Protein AF-A0A4Y7U4J3-F1 (afdb_monomer_lite)

Secondary structure (DSSP, 8-state):
--SSSEEEEEE-HHHHHS-GGG-TTTTTT-S--SHHHHHHHHHHHHHHTTTSEEEEEESS-SS-SSGGGT---HHHHH--SSSS---HHHHHHHHHHHHHH--STTSTTSHHHHHHHHHHHHHHTT-TTEEEEE-SSSS-----BTTB-

Radius of gyration: 17.78 Å; chains: 1; bounding box: 51×31×38 Å

Organism: NCBI:txid2133765

Sequence (149 aa):
KIDSTSTLITVDSEWYLENWDHHPTVNDNCDIKTREDFFDELENLLNKNQEKTVVLAIHHPLLSNGTHGGQFSLEKQLFPLENKIPLPIIGSFINLLRKTSGISPQDLQNKQYTIYAKRIKTLLRGQKNVIVVSGHDHNLQYVSRENIK

Foldseek 3Di:
DPDPAEEEDEDEPCLQLDDCVVVVCSCPPHPQRDPVSVLVVVLVVLVVNLRHQYEYEYAQDLDDCAVLALNDDPCCCQDVDPDPHGDNVVSVVVSVCVVAVLPDSRRCPPPSNVVVSVSVLVSCLVRLRYAYDYHDGPDDDDDQDSSHD

InterPro domains:
  IPR029052 Metallo-dependent phosphatase-like [G3DSA:3.60.21.10] (1-149)
  IPR029052 Metallo-dependent phosphatase-like [SSF56300] (7-148)

pLDDT: mean 79.66, std 15.19, range [51.78, 97.5]

Structure (mmCIF, N/CA/C/O backbone):
data_AF-A0A4Y7U4J3-F1
#
_entry.id   AF-A0A4Y7U4J3-F1
#
loop_
_atom_site.group_PDB
_atom_site.id
_atom_site.type_symbol
_atom_site.label_atom_id
_atom_site.label_alt_id
_atom_site.label_comp_id
_atom_site.label_asym_id
_atom_site.label_entity_id
_atom_site.label_seq_id
_atom_site.pdbx_PDB_ins_code
_atom_site.Cartn_x
_atom_site.Cartn_y
_atom_site.Cartn_z
_atom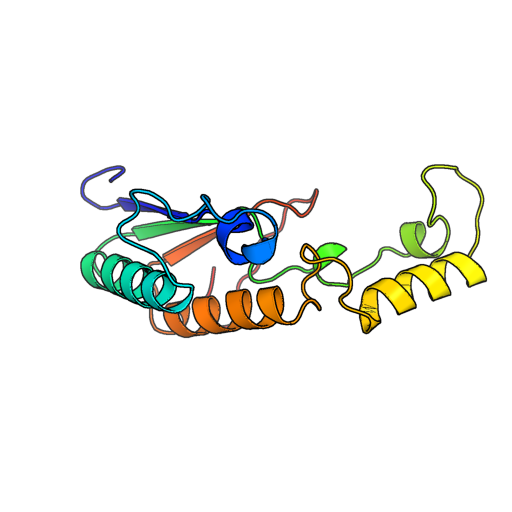_site.occupancy
_atom_site.B_iso_or_equiv
_atom_site.auth_seq_id
_atom_site.auth_comp_id
_atom_site.auth_asym_id
_atom_site.auth_atom_id
_atom_site.pdbx_PDB_model_num
ATOM 1 N N . LYS A 1 1 ? -14.959 -5.598 5.871 1.00 64.56 1 LYS A N 1
ATOM 2 C CA . LYS A 1 1 ? -15.280 -5.535 7.324 1.00 64.56 1 LYS A CA 1
ATOM 3 C C . LYS A 1 1 ? -15.007 -6.909 7.918 1.00 64.56 1 LYS A C 1
ATOM 5 O O . LYS A 1 1 ? -15.510 -7.863 7.342 1.00 64.56 1 LYS A O 1
ATOM 10 N N . ILE A 1 2 ? -14.188 -7.007 8.971 1.00 79.44 2 ILE A N 1
ATOM 11 C CA . ILE A 1 2 ? -13.880 -8.293 9.625 1.00 79.44 2 ILE A CA 1
ATOM 12 C C . ILE A 1 2 ? -14.894 -8.538 10.748 1.00 79.44 2 ILE A C 1
ATOM 14 O O . ILE A 1 2 ? -15.603 -9.536 10.732 1.00 79.44 2 ILE A O 1
ATOM 18 N N . ASP A 1 3 ? -15.029 -7.574 11.663 1.00 87.50 3 ASP A N 1
ATOM 19 C CA . ASP A 1 3 ? -15.977 -7.613 12.781 1.00 87.50 3 ASP A CA 1
ATOM 20 C C . ASP A 1 3 ? -16.514 -6.194 13.101 1.00 87.50 3 ASP A C 1
ATOM 22 O O . ASP A 1 3 ? -16.498 -5.301 12.243 1.00 87.50 3 ASP A O 1
ATOM 26 N N . SER A 1 4 ? -17.096 -5.979 14.286 1.00 89.31 4 SER A N 1
ATOM 27 C CA . SER A 1 4 ? -17.612 -4.667 14.715 1.00 89.31 4 SER A CA 1
ATOM 28 C C . SER A 1 4 ? -16.514 -3.651 15.055 1.00 89.31 4 SER A C 1
ATOM 30 O O . SER A 1 4 ? -16.744 -2.451 14.912 1.00 89.31 4 SER A O 1
ATOM 32 N N . THR A 1 5 ? -15.335 -4.124 15.446 1.00 94.25 5 THR A N 1
ATOM 33 C CA . THR A 1 5 ? -14.186 -3.358 15.954 1.00 94.25 5 THR A CA 1
ATOM 34 C C . THR A 1 5 ? -12.992 -3.322 14.995 1.00 94.25 5 THR A C 1
ATOM 36 O O . THR A 1 5 ? -12.076 -2.530 15.203 1.00 94.25 5 THR A O 1
ATOM 39 N N . SER A 1 6 ? -13.020 -4.121 13.924 1.00 95.19 6 SER A N 1
ATOM 40 C CA . SER A 1 6 ? -11.893 -4.330 13.011 1.00 95.19 6 SER A CA 1
ATOM 41 C C . SER A 1 6 ? -12.293 -4.231 11.534 1.00 95.19 6 SER A C 1
ATOM 43 O O . SER A 1 6 ? -13.311 -4.782 11.086 1.00 95.19 6 SER A O 1
ATOM 45 N N . THR A 1 7 ? -11.438 -3.595 10.732 1.00 97.50 7 THR A N 1
ATOM 46 C CA . THR A 1 7 ? -11.610 -3.445 9.281 1.00 97.50 7 THR A CA 1
ATOM 47 C C . THR A 1 7 ? -10.345 -3.876 8.540 1.00 97.50 7 THR A C 1
ATOM 49 O O . THR A 1 7 ? -9.257 -3.406 8.845 1.00 97.50 7 THR A O 1
ATOM 52 N N . LEU A 1 8 ? -10.499 -4.733 7.529 1.00 97.00 8 LEU A N 1
ATOM 53 C CA . LEU A 1 8 ? -9.468 -5.005 6.527 1.00 97.00 8 LEU A CA 1
ATOM 54 C C . LEU A 1 8 ? -9.659 -4.061 5.341 1.00 97.00 8 LEU A C 1
ATOM 56 O O . LEU A 1 8 ? -10.758 -4.016 4.781 1.00 97.00 8 LEU A O 1
ATOM 60 N N . ILE A 1 9 ? -8.597 -3.353 4.970 1.00 97.38 9 ILE A N 1
ATOM 61 C CA . ILE A 1 9 ? -8.470 -2.607 3.718 1.00 97.38 9 ILE A CA 1
ATOM 62 C C . ILE A 1 9 ? -7.385 -3.304 2.903 1.00 97.38 9 ILE A C 1
ATOM 64 O O . ILE A 1 9 ? -6.272 -3.483 3.390 1.00 97.38 9 ILE A O 1
ATOM 68 N N . THR A 1 10 ? -7.704 -3.708 1.679 1.00 96.44 10 THR A N 1
ATOM 69 C CA . THR A 1 10 ? -6.748 -4.322 0.750 1.00 96.44 10 THR A CA 1
ATOM 70 C C . THR A 1 10 ? -6.422 -3.341 -0.362 1.00 96.44 10 THR A C 1
ATOM 72 O O . THR A 1 10 ? -7.340 -2.777 -0.954 1.00 96.44 10 THR A O 1
ATOM 75 N N . VAL A 1 11 ? -5.139 -3.162 -0.667 1.00 96.31 11 VAL A N 1
ATOM 76 C CA . VAL A 1 11 ? -4.682 -2.342 -1.794 1.00 96.31 11 VAL A CA 1
ATOM 77 C C . VAL A 1 11 ? -4.001 -3.230 -2.820 1.00 96.31 11 VAL A C 1
ATOM 79 O O . VAL A 1 11 ? -3.066 -3.965 -2.491 1.00 96.31 11 VAL A O 1
ATOM 82 N N . ASP A 1 12 ? -4.435 -3.106 -4.069 1.00 94.19 12 ASP A N 1
ATOM 83 C CA . ASP A 1 12 ? -3.685 -3.614 -5.207 1.00 94.19 12 ASP A CA 1
ATOM 84 C C . ASP A 1 12 ? -2.510 -2.672 -5.494 1.00 94.19 12 ASP A C 1
ATOM 86 O O . ASP A 1 12 ? -2.622 -1.648 -6.171 1.00 94.19 12 ASP A O 1
ATOM 90 N N . SER A 1 13 ? -1.364 -2.991 -4.900 1.00 92.94 13 SER A N 1
ATOM 91 C CA . SER A 1 13 ? -0.149 -2.215 -5.103 1.00 92.94 13 SER A CA 1
ATOM 92 C C . SER A 1 13 ? 0.517 -2.485 -6.452 1.00 92.94 13 SER A C 1
ATOM 94 O O . SER A 1 13 ? 1.412 -1.728 -6.806 1.00 92.94 13 SER A O 1
ATOM 96 N N . GLU A 1 14 ? 0.146 -3.545 -7.178 1.00 90.88 14 GLU A N 1
ATOM 97 C CA . GLU A 1 14 ? 0.635 -3.773 -8.545 1.00 90.88 14 GLU A CA 1
ATOM 98 C C . GLU A 1 14 ? -0.042 -2.786 -9.491 1.00 90.88 14 GLU A C 1
ATOM 100 O O . GLU A 1 14 ? 0.642 -2.069 -10.215 1.00 90.88 14 GLU A O 1
ATOM 105 N N . TRP A 1 15 ? -1.368 -2.636 -9.381 1.00 93.56 15 TRP A N 1
ATOM 106 C CA . TRP A 1 15 ? -2.132 -1.652 -10.150 1.00 93.56 15 TRP A CA 1
ATOM 107 C C . TRP A 1 15 ? -1.520 -0.247 -10.072 1.00 93.56 15 TRP A C 1
ATOM 109 O O . TRP A 1 15 ? -1.412 0.443 -11.084 1.00 93.56 15 TRP A O 1
ATOM 119 N N . TYR A 1 16 ? -1.058 0.181 -8.891 1.00 93.19 16 TYR A N 1
ATOM 120 C CA . TYR A 1 16 ? -0.429 1.494 -8.745 1.00 93.19 16 TYR A CA 1
ATOM 121 C C . TYR A 1 16 ? 0.935 1.587 -9.459 1.00 93.19 16 TYR A C 1
ATOM 123 O O . TYR A 1 16 ? 1.263 2.638 -10.027 1.00 93.19 16 TYR A O 1
ATOM 131 N N . LEU A 1 17 ? 1.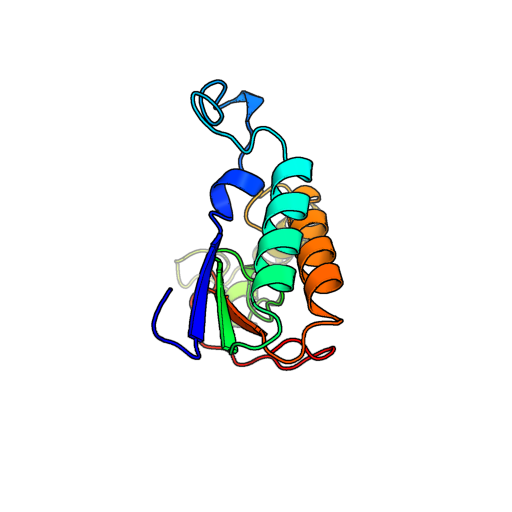754 0.532 -9.397 1.00 89.69 17 LEU A N 1
ATOM 132 C CA . LEU A 1 17 ? 3.133 0.528 -9.906 1.00 89.69 17 LEU A CA 1
ATOM 133 C C . LEU A 1 17 ? 3.227 0.240 -11.409 1.00 89.69 17 LEU A C 1
ATOM 135 O O . LEU A 1 17 ? 4.163 0.718 -12.052 1.00 89.69 17 LEU A O 1
ATOM 139 N N . GLU A 1 18 ? 2.259 -0.487 -11.960 1.00 87.88 18 GLU A N 1
ATOM 140 C CA . GLU A 1 18 ? 2.227 -0.917 -13.356 1.00 87.88 18 GLU A CA 1
ATOM 141 C C . GLU A 1 18 ? 2.173 0.269 -14.338 1.00 87.88 18 GLU A C 1
ATOM 143 O O . GLU A 1 18 ? 1.619 1.345 -14.057 1.00 87.88 18 GLU A O 1
ATOM 148 N N . ASN A 1 19 ? 2.738 0.074 -15.534 1.00 86.88 19 ASN A N 1
ATOM 149 C CA . ASN A 1 19 ? 2.616 1.055 -16.602 1.00 86.88 19 ASN A CA 1
ATOM 150 C C . ASN A 1 19 ? 1.270 0.890 -17.323 1.00 86.88 19 ASN A C 1
ATOM 152 O O . ASN A 1 19 ? 1.080 -0.029 -18.122 1.00 86.88 19 ASN A O 1
ATOM 156 N N . TRP A 1 20 ? 0.348 1.818 -17.075 1.00 88.50 20 TRP A N 1
ATOM 157 C CA . TRP A 1 20 ? -0.992 1.792 -17.666 1.00 88.50 20 TRP A CA 1
ATOM 158 C C . TRP A 1 20 ? -0.994 2.021 -19.179 1.00 88.50 20 TRP A C 1
ATOM 160 O O . TRP A 1 20 ? -1.914 1.559 -19.844 1.00 88.50 20 TRP A O 1
ATOM 170 N N . ASP A 1 21 ? 0.048 2.634 -19.751 1.00 86.81 21 ASP A N 1
ATOM 171 C CA . ASP A 1 21 ? 0.160 2.785 -21.210 1.00 86.81 21 ASP A CA 1
ATOM 172 C C . ASP A 1 21 ? 0.274 1.421 -21.915 1.00 86.81 21 ASP A C 1
ATOM 174 O O . ASP A 1 21 ? -0.152 1.265 -23.059 1.00 86.81 21 ASP A O 1
ATOM 178 N N . HIS A 1 22 ? 0.816 0.409 -21.228 1.00 89.00 22 HIS A N 1
ATOM 179 C CA . HIS A 1 22 ? 0.873 -0.970 -21.722 1.00 89.00 22 HIS A CA 1
ATOM 180 C C . HIS A 1 22 ? -0.394 -1.779 -21.399 1.00 89.00 22 HIS A C 1
ATOM 182 O O . HIS A 1 22 ? -0.586 -2.860 -21.954 1.00 89.00 22 HIS A O 1
ATOM 188 N N . HIS A 1 23 ? -1.269 -1.250 -20.542 1.00 87.69 23 HIS A N 1
ATOM 189 C CA . HIS A 1 23 ? -2.496 -1.893 -20.075 1.00 87.69 23 HIS A CA 1
ATOM 190 C C . HIS A 1 23 ? -3.680 -0.910 -20.155 1.00 87.69 23 HIS A C 1
ATOM 192 O O . HIS A 1 23 ? -4.248 -0.536 -19.129 1.00 87.69 23 HIS A O 1
ATOM 198 N N . PRO A 1 24 ? -4.084 -0.472 -21.363 1.00 87.25 24 PRO A N 1
ATOM 199 C CA . PRO A 1 24 ? -5.020 0.644 -21.535 1.00 87.25 24 PRO A CA 1
ATOM 200 C C . PRO A 1 24 ? -6.417 0.386 -20.952 1.00 87.25 24 PRO A C 1
ATOM 202 O O . PRO A 1 24 ? -7.130 1.333 -20.639 1.00 87.25 24 PRO A O 1
ATOM 205 N N . THR A 1 25 ? -6.797 -0.882 -20.778 1.00 91.31 25 THR A N 1
ATOM 206 C CA . THR A 1 25 ? -8.100 -1.300 -20.237 1.00 91.31 25 THR A CA 1
ATOM 207 C C . THR A 1 25 ? -8.085 -1.519 -18.721 1.00 91.31 25 THR A C 1
ATOM 209 O O . THR A 1 25 ? -9.080 -1.963 -18.156 1.00 91.31 25 THR A O 1
ATOM 212 N N . VAL A 1 26 ? -6.965 -1.259 -18.032 1.00 89.06 26 VAL A N 1
ATOM 213 C CA . VAL A 1 26 ? -6.801 -1.563 -16.595 1.00 89.06 26 VAL A CA 1
ATOM 214 C C . VAL A 1 26 ? -7.776 -0.789 -15.696 1.00 89.06 26 VAL A C 1
ATOM 216 O O . VAL A 1 26 ? -8.098 -1.241 -14.602 1.00 89.06 26 VAL A O 1
ATOM 219 N N . ASN A 1 27 ? -8.282 0.350 -16.177 1.00 92.06 27 ASN A N 1
ATOM 220 C CA . ASN A 1 27 ? -9.223 1.216 -15.461 1.00 92.06 27 ASN A CA 1
ATOM 221 C C . ASN A 1 27 ? -10.652 1.154 -16.031 1.00 92.06 27 ASN A C 1
ATOM 223 O O . ASN A 1 27 ? -11.508 1.968 -15.661 1.00 92.06 27 ASN A O 1
ATOM 227 N N . ASP A 1 28 ? -10.922 0.217 -16.941 1.00 91.69 28 ASP A N 1
ATOM 228 C CA . ASP A 1 28 ? -12.254 0.045 -17.510 1.00 91.69 28 ASP A CA 1
ATOM 229 C C . ASP A 1 28 ? -13.229 -0.432 -16.430 1.00 91.69 28 ASP A C 1
ATOM 231 O O . ASP A 1 28 ? -12.927 -1.317 -15.633 1.00 91.69 28 ASP A O 1
ATOM 235 N N . ASN A 1 29 ? -14.430 0.155 -16.410 1.00 90.06 29 ASN A N 1
ATOM 236 C CA . ASN A 1 29 ? -15.489 -0.158 -15.440 1.00 90.06 29 ASN A CA 1
ATOM 237 C C . ASN A 1 29 ? -15.081 -0.007 -13.957 1.00 90.06 29 ASN A C 1
ATOM 239 O O . ASN A 1 29 ? -15.668 -0.660 -13.096 1.00 90.06 29 ASN A O 1
ATOM 243 N N . CYS A 1 30 ? -14.107 0.857 -13.653 1.00 89.00 30 CYS A N 1
ATOM 244 C CA . CYS A 1 30 ? -13.685 1.172 -12.288 1.00 89.00 30 CYS A CA 1
ATOM 245 C C . CYS A 1 30 ? -14.127 2.585 -11.864 1.00 89.00 30 CYS A C 1
ATOM 247 O O . CYS A 1 30 ? -14.141 3.509 -12.684 1.00 89.00 30 CYS A O 1
ATOM 249 N N . ASP A 1 31 ? -14.442 2.759 -10.578 1.00 91.06 31 ASP A N 1
ATOM 250 C CA . ASP A 1 31 ? -14.707 4.073 -9.973 1.00 91.06 31 ASP A CA 1
ATOM 251 C C . ASP A 1 31 ? -13.407 4.864 -9.745 1.00 91.06 31 ASP A C 1
ATOM 253 O O . ASP A 1 31 ? -13.379 6.082 -9.909 1.00 91.06 31 ASP A O 1
ATOM 257 N N . ILE A 1 32 ? -12.316 4.163 -9.421 1.00 94.38 32 ILE A N 1
ATOM 258 C CA . ILE A 1 32 ? -10.972 4.722 -9.240 1.00 94.38 32 ILE A CA 1
ATOM 259 C C . ILE A 1 32 ? -10.242 4.638 -10.581 1.00 94.38 32 ILE A C 1
ATOM 261 O O . ILE A 1 32 ? -9.931 3.541 -11.049 1.00 94.38 32 ILE A O 1
ATOM 265 N N . LYS A 1 33 ? -9.963 5.783 -11.211 1.00 93.06 33 LYS A N 1
ATOM 266 C CA . LYS A 1 33 ? -9.363 5.830 -12.560 1.00 93.06 33 LYS A CA 1
ATOM 267 C C . LYS A 1 33 ? -8.000 6.492 -12.593 1.00 93.06 33 LYS A C 1
ATOM 269 O O . LYS A 1 33 ? -7.269 6.345 -13.572 1.00 93.06 33 LYS A O 1
ATOM 274 N N . THR A 1 34 ? -7.653 7.226 -11.545 1.00 93.94 34 THR A N 1
ATOM 275 C CA . THR A 1 34 ? -6.358 7.880 -11.414 1.00 93.94 34 THR A CA 1
ATOM 276 C C . THR A 1 34 ? -5.647 7.455 -10.136 1.00 93.94 34 THR A C 1
ATOM 278 O O . THR A 1 34 ? -6.251 7.000 -9.164 1.00 93.94 34 THR A O 1
ATOM 281 N N . ARG A 1 35 ? -4.321 7.622 -10.123 1.00 93.62 35 ARG A N 1
ATOM 282 C CA . ARG A 1 35 ? -3.512 7.417 -8.914 1.00 93.62 35 ARG A CA 1
ATOM 283 C C . ARG A 1 35 ? -3.892 8.390 -7.794 1.00 93.62 35 ARG A C 1
ATOM 285 O O . ARG A 1 35 ? -3.666 8.062 -6.637 1.00 93.62 35 ARG A O 1
ATOM 292 N N . GLU A 1 36 ? -4.450 9.556 -8.126 1.00 95.69 36 GLU A N 1
ATOM 293 C CA . GLU A 1 36 ? -4.958 10.518 -7.141 1.00 95.69 36 GLU A CA 1
ATOM 294 C C . GLU A 1 36 ? -6.269 10.033 -6.521 1.00 95.69 36 GLU A C 1
ATOM 296 O O . GLU A 1 36 ? -6.350 9.970 -5.298 1.00 95.69 36 GLU A O 1
ATOM 301 N N . ASP A 1 37 ? -7.217 9.557 -7.339 1.00 96.06 37 ASP A N 1
ATOM 302 C CA . ASP A 1 37 ? -8.488 8.981 -6.865 1.00 96.06 37 ASP A CA 1
ATOM 303 C C . ASP A 1 37 ? -8.238 7.845 -5.859 1.00 96.06 37 ASP A C 1
ATOM 305 O O . ASP A 1 37 ? -8.967 7.680 -4.883 1.00 96.06 37 ASP A O 1
ATOM 309 N N . PHE A 1 38 ? -7.172 7.067 -6.080 1.00 96.75 38 PHE A N 1
ATOM 310 C CA . PHE A 1 38 ? -6.738 6.028 -5.151 1.00 96.75 38 PHE A CA 1
ATOM 311 C C . PHE A 1 38 ? -6.379 6.592 -3.769 1.00 96.75 38 PHE A C 1
ATOM 313 O O . PHE A 1 38 ? -6.778 6.018 -2.755 1.00 96.75 38 PHE A O 1
ATOM 320 N N . PHE A 1 39 ? -5.619 7.690 -3.705 1.00 97.50 39 PHE A N 1
ATOM 321 C CA . PHE A 1 39 ? -5.250 8.293 -2.424 1.00 97.50 39 PHE A CA 1
ATOM 322 C C . PHE A 1 39 ? -6.453 8.918 -1.730 1.00 97.50 39 PHE A C 1
ATOM 324 O O . PHE A 1 39 ? -6.576 8.755 -0.516 1.00 97.50 39 PHE A O 1
ATOM 331 N N . ASP A 1 40 ? -7.340 9.560 -2.488 1.00 97.31 40 ASP A N 1
ATOM 332 C CA . ASP A 1 40 ? -8.572 10.141 -1.960 1.00 97.31 40 ASP A CA 1
ATOM 333 C C . ASP A 1 40 ? -9.474 9.050 -1.364 1.00 97.31 40 ASP A C 1
ATOM 335 O O . ASP A 1 40 ? -9.965 9.182 -0.239 1.00 97.31 40 ASP A O 1
ATOM 339 N N . GLU A 1 41 ? -9.646 7.921 -2.061 1.00 97.50 41 GLU A N 1
ATOM 340 C CA . GLU A 1 41 ? -10.451 6.812 -1.545 1.00 97.50 41 GLU A CA 1
ATOM 341 C C . GLU A 1 41 ? -9.788 6.125 -0.347 1.00 97.50 41 GLU A C 1
ATOM 343 O O . GLU A 1 41 ? -10.459 5.816 0.641 1.00 97.50 41 GLU A O 1
ATOM 348 N N . LEU A 1 42 ? -8.465 5.937 -0.370 1.00 97.38 42 LEU A N 1
ATOM 349 C CA . LEU A 1 42 ? -7.744 5.391 0.778 1.00 97.38 42 LEU A CA 1
ATOM 350 C C . LEU A 1 42 ? -7.892 6.297 2.009 1.00 97.38 42 LEU A C 1
ATOM 352 O O . LEU A 1 42 ? -8.186 5.800 3.098 1.00 97.38 42 LEU A O 1
ATOM 356 N N . GLU A 1 43 ? -7.730 7.612 1.856 1.00 97.19 43 GLU A N 1
ATOM 357 C CA . GLU A 1 43 ? -7.939 8.583 2.932 1.00 97.19 43 GLU A CA 1
ATOM 358 C C . GLU A 1 43 ? -9.379 8.533 3.461 1.00 97.19 43 GLU A C 1
ATOM 360 O O . GLU A 1 43 ? -9.594 8.452 4.674 1.00 97.19 43 GLU A O 1
ATOM 365 N N . ASN A 1 44 ? -10.370 8.485 2.569 1.00 97.19 44 ASN A N 1
ATOM 366 C CA . ASN A 1 44 ? -11.776 8.351 2.941 1.00 97.19 44 ASN A CA 1
ATOM 367 C C . ASN A 1 44 ? -12.040 7.074 3.746 1.00 97.19 44 ASN A C 1
ATOM 369 O O . ASN A 1 44 ? -12.744 7.116 4.759 1.00 97.19 44 ASN A O 1
ATOM 373 N N . LEU A 1 45 ? -11.486 5.932 3.330 1.00 96.62 45 LEU A N 1
ATOM 374 C CA . LEU A 1 45 ? -11.638 4.661 4.039 1.00 96.62 45 LEU A CA 1
ATOM 375 C C . LEU A 1 45 ? -10.956 4.682 5.409 1.00 96.62 45 LEU A C 1
ATOM 377 O O . LEU A 1 45 ? -11.539 4.183 6.376 1.00 96.62 45 LEU A O 1
ATOM 381 N N . LEU A 1 46 ? -9.767 5.277 5.515 1.00 96.19 46 LEU A N 1
ATOM 382 C CA . LEU A 1 46 ? -9.079 5.467 6.792 1.00 96.19 46 LEU A CA 1
ATOM 383 C C . LEU A 1 46 ? -9.915 6.347 7.732 1.00 96.19 46 LEU A C 1
ATOM 385 O O . LEU A 1 46 ? -10.172 5.957 8.871 1.00 96.19 46 LEU A O 1
ATOM 389 N N . ASN A 1 47 ? -10.437 7.470 7.234 1.00 95.75 47 ASN A N 1
ATOM 390 C CA . ASN A 1 47 ? -11.263 8.399 8.006 1.00 95.75 47 ASN A CA 1
ATOM 391 C C . ASN A 1 47 ? -12.585 7.771 8.474 1.00 95.75 47 ASN A C 1
ATOM 393 O O . ASN A 1 47 ? -12.958 7.901 9.639 1.00 95.75 47 ASN A O 1
ATOM 397 N N . LYS A 1 48 ? -13.258 6.997 7.615 1.00 95.88 48 LYS A N 1
ATOM 398 C CA . LYS A 1 48 ? -14.484 6.256 7.970 1.00 95.88 48 LYS A CA 1
ATOM 399 C C . LYS A 1 48 ? -14.262 5.187 9.051 1.00 95.88 48 LYS A C 1
ATOM 401 O O . LYS A 1 48 ? -15.235 4.707 9.633 1.00 95.88 48 LYS A O 1
ATOM 406 N N . ASN A 1 49 ? -13.019 4.769 9.300 1.00 95.94 49 ASN A N 1
ATOM 407 C CA . ASN A 1 49 ? -12.681 3.683 10.224 1.00 95.94 49 ASN A CA 1
ATOM 408 C C . ASN A 1 49 ? -11.736 4.117 11.364 1.00 95.94 49 ASN A C 1
ATOM 410 O O . ASN A 1 49 ? -11.109 3.252 11.972 1.00 95.94 49 ASN A O 1
ATOM 414 N N . GLN A 1 50 ? -11.663 5.413 11.696 1.00 94.56 50 GLN A N 1
ATOM 415 C CA . GLN A 1 50 ? -10.802 5.942 12.773 1.00 94.56 50 GLN A CA 1
ATOM 416 C C . GLN A 1 50 ? -11.051 5.286 14.147 1.00 94.56 50 GLN A C 1
ATOM 418 O O . GLN A 1 50 ? -10.114 5.085 14.913 1.00 94.56 50 GLN A O 1
ATOM 423 N N . GLU A 1 51 ? -12.289 4.867 14.428 1.00 95.00 51 GLU A N 1
ATOM 424 C CA . GLU A 1 51 ? -12.687 4.227 15.697 1.00 95.00 51 GLU A CA 1
ATOM 425 C C . GLU A 1 51 ? -12.475 2.698 15.729 1.00 95.00 51 GLU A C 1
ATOM 427 O O . GLU A 1 51 ? -12.898 2.020 16.665 1.00 95.00 51 GLU A O 1
ATOM 432 N N . LYS A 1 52 ? -11.870 2.115 14.687 1.00 95.62 52 LYS A N 1
ATOM 433 C CA . LYS A 1 52 ? -11.645 0.665 14.558 1.00 95.62 52 LYS A CA 1
ATOM 434 C C . LYS A 1 52 ? -10.171 0.352 14.403 1.00 95.62 52 LYS A C 1
ATOM 436 O O . LYS A 1 52 ? -9.418 1.166 13.883 1.00 95.62 52 LYS A O 1
ATOM 441 N N . THR A 1 53 ? -9.758 -0.864 14.740 1.00 96.06 53 THR A N 1
ATOM 442 C CA . THR A 1 53 ? -8.457 -1.364 14.287 1.00 96.06 53 THR A CA 1
ATOM 443 C C . THR A 1 53 ? -8.512 -1.619 12.783 1.00 96.06 53 THR A C 1
ATOM 445 O O . THR A 1 53 ? -9.339 -2.393 12.297 1.00 96.06 53 THR A O 1
ATOM 448 N N . VAL A 1 54 ? -7.635 -0.962 12.031 1.00 96.94 54 VAL A N 1
ATOM 449 C CA . VAL A 1 54 ? -7.540 -1.117 10.581 1.00 96.94 54 VAL A CA 1
ATOM 450 C C . VAL A 1 54 ? -6.322 -1.966 10.254 1.00 96.94 54 VAL A C 1
ATOM 452 O O . VAL A 1 54 ? -5.200 -1.604 10.590 1.00 96.94 54 VAL A O 1
ATOM 455 N N . VAL A 1 55 ? -6.534 -3.081 9.565 1.00 96.38 55 VAL A N 1
ATOM 456 C CA . VAL A 1 55 ? -5.458 -3.835 8.920 1.00 96.38 55 VAL A CA 1
ATOM 457 C C . VAL A 1 55 ? -5.393 -3.369 7.473 1.00 96.38 55 VAL A C 1
ATOM 459 O O . VAL A 1 55 ? -6.328 -3.600 6.708 1.00 96.38 55 VAL A O 1
ATOM 462 N N . LEU A 1 56 ? -4.311 -2.689 7.107 1.00 96.75 56 LEU A N 1
ATOM 463 C CA . LEU A 1 56 ? -4.029 -2.279 5.737 1.00 96.75 56 LEU A CA 1
ATOM 464 C C . LEU A 1 56 ? -3.111 -3.322 5.091 1.00 96.75 56 LEU A C 1
ATOM 466 O O . LEU A 1 56 ? -1.919 -3.376 5.389 1.00 96.75 56 LEU A O 1
ATOM 470 N N . ALA A 1 57 ? -3.670 -4.157 4.223 1.00 95.88 57 ALA A N 1
ATOM 471 C CA . ALA A 1 57 ? -2.943 -5.195 3.506 1.00 95.88 57 ALA A CA 1
ATOM 472 C C . ALA A 1 57 ? -2.535 -4.712 2.112 1.00 95.88 57 ALA A C 1
ATOM 474 O O . ALA A 1 57 ? -3.389 -4.375 1.292 1.00 95.88 57 ALA A O 1
ATOM 475 N N . ILE A 1 58 ? -1.230 -4.698 1.846 1.00 94.12 58 ILE A N 1
ATOM 476 C CA . ILE A 1 58 ? -0.638 -4.263 0.572 1.00 94.12 58 ILE A CA 1
ATOM 477 C C . ILE A 1 58 ? 0.433 -5.274 0.151 1.00 94.12 58 ILE A C 1
ATOM 479 O O . ILE A 1 58 ? 1.129 -5.796 1.011 1.00 94.12 58 ILE A O 1
ATOM 483 N N . HIS A 1 59 ? 0.617 -5.578 -1.134 1.00 91.38 59 HIS A N 1
ATOM 484 C CA . HIS A 1 59 ? 1.682 -6.516 -1.517 1.00 91.38 59 HIS A CA 1
ATOM 485 C C . HIS A 1 59 ? 3.074 -5.868 -1.390 1.00 91.38 59 HIS A C 1
ATOM 487 O O . HIS A 1 59 ? 3.945 -6.42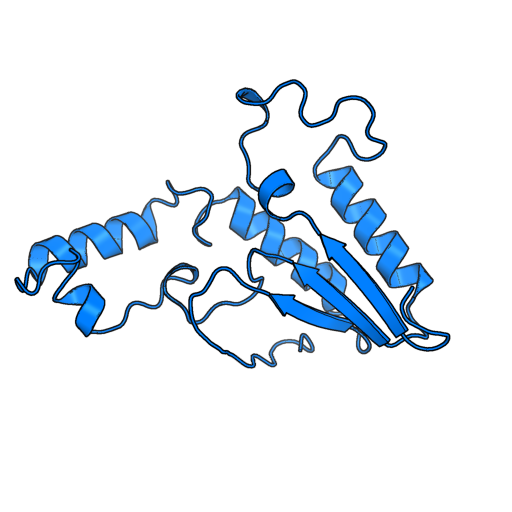4 -0.724 1.00 91.38 59 HIS A O 1
ATOM 493 N N . HIS A 1 60 ? 3.251 -4.670 -1.954 1.00 88.25 60 HIS A N 1
ATOM 494 C CA . HIS A 1 60 ? 4.511 -3.917 -1.981 1.00 88.25 60 HIS A CA 1
ATOM 495 C C . HIS A 1 60 ? 4.741 -3.109 -0.681 1.00 88.25 60 HIS A C 1
ATOM 497 O O . HIS A 1 60 ? 3.955 -2.202 -0.391 1.00 88.25 60 HIS A O 1
ATOM 503 N N . PRO A 1 61 ? 5.793 -3.398 0.115 1.00 85.62 61 PRO A N 1
ATOM 504 C CA . PRO A 1 61 ? 5.997 -2.807 1.441 1.00 85.62 61 PRO A CA 1
ATOM 505 C C . PRO A 1 61 ? 6.338 -1.303 1.430 1.00 85.62 61 PRO A C 1
ATOM 507 O O . PRO A 1 61 ? 7.187 -0.832 0.680 1.00 85.62 61 PRO A O 1
ATOM 510 N N . LEU A 1 62 ? 5.760 -0.526 2.361 1.00 83.62 62 LEU A N 1
ATOM 511 C CA . LEU A 1 62 ? 6.044 0.924 2.511 1.00 83.62 62 LEU A CA 1
ATOM 512 C C . LEU A 1 62 ? 7.407 1.228 3.160 1.00 83.62 62 LEU A C 1
ATOM 514 O O . LEU A 1 62 ? 7.952 2.338 3.040 1.00 83.62 62 LEU A O 1
ATOM 518 N N . LEU A 1 63 ? 7.902 0.255 3.925 1.00 73.44 63 LEU A N 1
ATOM 519 C CA . LEU A 1 63 ? 9.169 0.240 4.639 1.00 73.44 63 LEU A CA 1
ATOM 520 C C . LEU A 1 63 ? 9.775 -1.150 4.432 1.00 73.44 63 LEU A C 1
ATOM 522 O O . LEU A 1 63 ? 9.146 -2.147 4.765 1.00 73.44 63 LEU A O 1
ATOM 526 N N . SER A 1 64 ? 10.994 -1.219 3.907 1.00 63.47 64 SER A N 1
ATOM 527 C CA . SER A 1 64 ? 11.704 -2.482 3.699 1.00 63.47 64 SER A CA 1
ATOM 528 C C . SER A 1 64 ? 13.154 -2.330 4.146 1.00 63.47 64 SER A C 1
ATOM 530 O O . SER A 1 64 ? 13.842 -1.400 3.721 1.00 63.47 64 SER A O 1
ATOM 532 N N . ASN A 1 65 ? 13.625 -3.255 4.990 1.00 59.56 65 ASN A N 1
ATOM 533 C CA . ASN A 1 65 ? 15.056 -3.516 5.177 1.00 59.56 65 ASN A CA 1
ATOM 534 C C . ASN A 1 65 ? 15.514 -4.740 4.357 1.00 59.56 65 ASN A C 1
ATOM 536 O O . ASN A 1 65 ? 16.541 -5.341 4.665 1.00 59.56 65 ASN A O 1
ATOM 540 N N . GLY A 1 66 ? 14.730 -5.145 3.356 1.00 55.22 66 GLY A N 1
ATOM 541 C CA . GLY A 1 66 ? 15.021 -6.239 2.438 1.00 55.22 66 GLY A CA 1
ATOM 542 C C . GLY A 1 66 ? 15.707 -5.769 1.155 1.00 55.22 66 GLY A C 1
ATOM 543 O O . GLY A 1 66 ? 16.046 -4.594 0.977 1.00 55.22 66 GLY A O 1
ATOM 544 N N . THR A 1 67 ? 15.911 -6.705 0.229 1.00 53.56 67 THR A N 1
ATOM 545 C CA . THR A 1 67 ? 16.621 -6.427 -1.026 1.00 53.56 67 THR A CA 1
ATOM 546 C C . THR A 1 67 ? 15.893 -5.442 -1.925 1.00 53.56 67 THR A C 1
ATOM 548 O O . THR A 1 67 ? 16.562 -4.649 -2.586 1.00 53.56 67 THR A O 1
ATOM 551 N N . HIS A 1 68 ? 14.559 -5.416 -1.887 1.00 56.81 68 HIS A N 1
ATOM 552 C CA . HIS A 1 68 ? 13.759 -4.444 -2.637 1.00 56.81 68 HIS A CA 1
ATOM 553 C C . HIS A 1 68 ? 13.817 -3.034 -2.022 1.00 56.81 68 HIS A C 1
ATOM 555 O O . HIS A 1 68 ? 13.657 -2.042 -2.732 1.00 56.81 68 HIS A O 1
ATOM 561 N N . GLY A 1 69 ? 14.166 -2.921 -0.732 1.00 53.38 69 GLY A N 1
ATOM 562 C CA . GLY A 1 69 ? 14.556 -1.676 -0.051 1.00 53.38 69 GLY A CA 1
ATOM 563 C C . GLY A 1 69 ? 16.020 -1.266 -0.239 1.00 53.38 69 GLY A C 1
ATOM 564 O O . GLY A 1 69 ? 16.467 -0.280 0.349 1.00 53.38 69 GLY A O 1
ATOM 565 N N . GLY A 1 70 ? 16.788 -1.994 -1.057 1.00 51.78 70 GLY A N 1
ATOM 566 C CA . GLY A 1 70 ? 18.197 -1.701 -1.330 1.00 51.78 70 GLY A CA 1
ATOM 567 C C . GLY A 1 70 ? 19.171 -2.156 -0.237 1.00 51.78 70 GLY A C 1
ATOM 568 O O . GLY A 1 70 ? 20.318 -1.691 -0.217 1.00 51.78 70 GLY A O 1
ATOM 569 N N . GLN A 1 71 ? 18.731 -3.047 0.659 1.00 52.94 71 GLN A N 1
ATOM 570 C CA . GLN A 1 71 ? 19.578 -3.737 1.633 1.00 52.94 71 GLN A CA 1
ATOM 571 C C . GLN A 1 71 ? 19.943 -5.120 1.086 1.00 52.94 71 GLN A C 1
ATOM 573 O O . GLN A 1 71 ? 19.126 -6.038 1.055 1.00 52.94 71 GLN A O 1
ATOM 578 N N . PHE A 1 72 ? 21.181 -5.270 0.619 1.00 55.84 72 PHE A N 1
ATOM 579 C CA . PHE A 1 72 ? 21.691 -6.532 0.084 1.00 55.84 72 PHE A CA 1
ATOM 580 C C . PHE A 1 72 ? 22.548 -7.230 1.138 1.00 55.84 72 PHE A C 1
ATOM 582 O O . PHE A 1 72 ? 23.420 -6.603 1.737 1.00 55.84 72 PHE A O 1
ATOM 589 N N . SER A 1 73 ? 22.317 -8.527 1.359 1.00 53.44 73 SER A N 1
ATOM 590 C CA . SER A 1 73 ? 23.207 -9.341 2.190 1.00 53.44 73 SER A CA 1
ATOM 591 C C . SER A 1 73 ? 24.595 -9.448 1.545 1.00 53.44 73 SER A C 1
ATOM 593 O O . SER A 1 73 ? 24.719 -9.405 0.318 1.00 53.44 73 SER A O 1
ATOM 595 N N . LEU A 1 74 ? 25.637 -9.635 2.366 1.00 58.75 74 LEU A N 1
ATOM 596 C CA . LEU A 1 74 ? 27.006 -9.903 1.894 1.00 58.75 74 LEU A CA 1
ATOM 597 C C . LEU A 1 74 ? 27.042 -11.071 0.898 1.00 58.75 74 LEU A C 1
ATOM 599 O O . LEU A 1 74 ? 27.742 -11.018 -0.106 1.00 58.75 74 LEU A O 1
ATOM 603 N N . GLU A 1 75 ? 26.225 -12.097 1.131 1.00 61.22 75 GLU A N 1
ATOM 604 C CA . GLU A 1 75 ? 26.084 -13.234 0.226 1.00 61.22 75 GLU A CA 1
ATOM 605 C C . GLU A 1 75 ? 25.554 -12.817 -1.153 1.00 61.22 75 GLU A C 1
ATOM 607 O O . GLU A 1 75 ? 26.157 -13.177 -2.153 1.00 61.22 75 GLU A O 1
ATOM 612 N N . LYS A 1 76 ? 24.517 -11.972 -1.242 1.00 60.38 76 LYS A N 1
ATOM 613 C CA . LYS A 1 76 ? 24.013 -11.454 -2.532 1.00 60.38 76 LYS A CA 1
ATOM 614 C C . LYS A 1 76 ? 24.961 -10.454 -3.209 1.00 60.38 76 LYS A C 1
ATOM 616 O O . LYS A 1 76 ? 24.848 -10.222 -4.412 1.00 60.38 76 LYS A O 1
ATOM 621 N N . GLN A 1 77 ? 25.881 -9.838 -2.465 1.00 62.59 77 GLN A N 1
ATOM 622 C CA . GLN A 1 77 ? 26.956 -9.023 -3.048 1.00 62.59 77 GLN A CA 1
ATOM 623 C C . GLN A 1 77 ? 28.051 -9.888 -3.674 1.00 62.59 77 GLN A C 1
ATOM 625 O O . GLN A 1 77 ? 28.583 -9.541 -4.729 1.00 62.59 77 GLN A O 1
ATOM 630 N N . LEU A 1 78 ? 28.372 -11.014 -3.036 1.00 62.12 78 LEU A N 1
ATOM 631 C CA . LEU A 1 78 ? 29.381 -11.955 -3.508 1.00 62.12 78 LEU A CA 1
ATOM 632 C C . LEU A 1 78 ? 28.836 -12.887 -4.594 1.00 62.12 78 LEU A C 1
ATOM 634 O O . LEU A 1 78 ? 29.554 -13.173 -5.541 1.00 62.12 78 LEU A O 1
ATOM 638 N N . PHE A 1 79 ? 27.577 -13.307 -4.504 1.00 72.56 79 PHE A N 1
ATOM 639 C CA . PHE A 1 79 ? 26.922 -14.270 -5.390 1.00 72.56 79 PHE A CA 1
ATOM 640 C C . PHE A 1 79 ? 25.660 -13.640 -6.006 1.00 72.56 79 PHE A C 1
ATOM 642 O O . PHE A 1 79 ? 24.545 -13.868 -5.541 1.00 72.56 79 PHE A O 1
ATOM 649 N N . PRO A 1 80 ? 25.811 -12.790 -7.037 1.00 59.91 80 PRO A N 1
ATOM 650 C CA . PRO A 1 80 ? 24.690 -12.076 -7.655 1.00 59.91 80 PRO A CA 1
ATOM 651 C C . PRO A 1 80 ? 23.820 -12.951 -8.579 1.00 59.91 80 PRO A C 1
ATOM 653 O O . PRO A 1 80 ? 22.764 -12.503 -9.022 1.00 59.91 80 PRO A O 1
ATOM 656 N N . LEU A 1 81 ? 24.272 -14.165 -8.905 1.00 67.75 81 LEU A N 1
ATOM 657 C CA . LEU A 1 81 ? 23.570 -15.159 -9.721 1.00 67.75 81 LEU A CA 1
ATOM 658 C C . LEU A 1 81 ? 23.151 -16.328 -8.815 1.00 67.75 81 LEU A C 1
ATOM 660 O O . LEU A 1 81 ? 23.814 -16.577 -7.813 1.00 67.75 81 LEU A O 1
ATOM 664 N N . GLU A 1 82 ? 22.118 -17.094 -9.180 1.00 61.25 82 GLU A N 1
ATOM 665 C CA . GLU A 1 82 ? 21.664 -18.281 -8.412 1.00 61.25 82 GLU A CA 1
ATOM 666 C C . GLU A 1 82 ? 22.734 -19.389 -8.283 1.00 61.25 82 GLU A C 1
ATOM 668 O O . GLU A 1 82 ? 22.596 -20.334 -7.506 1.00 61.25 82 GLU A O 1
ATOM 673 N N . ASN A 1 83 ? 23.839 -19.255 -9.017 1.00 57.97 83 ASN A N 1
ATOM 674 C CA . ASN A 1 83 ? 24.979 -20.159 -8.994 1.00 57.97 83 ASN A CA 1
ATOM 675 C C . ASN A 1 83 ? 25.999 -19.734 -7.922 1.00 57.97 83 ASN A C 1
ATOM 677 O O . ASN A 1 83 ? 26.304 -18.553 -7.774 1.00 57.97 83 ASN A O 1
ATOM 681 N N . LYS A 1 84 ? 26.632 -20.703 -7.243 1.00 65.75 84 LYS A N 1
ATOM 682 C CA . LYS A 1 84 ? 27.642 -20.495 -6.175 1.00 65.75 84 LYS A CA 1
ATOM 683 C C . LYS A 1 84 ? 29.001 -19.940 -6.657 1.00 65.75 84 LYS A C 1
ATOM 685 O O . LYS A 1 84 ? 30.034 -20.237 -6.060 1.00 65.75 84 LYS A O 1
ATOM 690 N N . ILE A 1 85 ? 29.039 -19.173 -7.746 1.00 74.62 85 ILE A N 1
ATOM 691 C CA . ILE A 1 85 ? 30.272 -18.574 -8.274 1.00 74.62 85 ILE A CA 1
ATOM 692 C C . ILE A 1 85 ? 30.398 -17.149 -7.720 1.00 74.62 85 ILE A C 1
ATOM 694 O O . ILE A 1 85 ? 29.537 -16.317 -8.017 1.00 74.62 85 ILE A O 1
ATOM 698 N N . PRO A 1 86 ? 31.443 -16.839 -6.927 1.00 67.62 86 PRO A N 1
ATOM 699 C CA . PRO A 1 86 ? 31.604 -15.511 -6.361 1.00 67.62 86 PRO A CA 1
ATOM 700 C C . PRO A 1 86 ? 32.044 -14.519 -7.447 1.00 67.62 86 PRO A C 1
ATOM 702 O O . PRO A 1 86 ? 33.087 -14.687 -8.075 1.00 67.62 86 PRO A O 1
ATOM 705 N N . LEU A 1 87 ? 31.261 -13.463 -7.652 1.00 76.06 87 LEU A N 1
ATOM 706 C CA . LEU A 1 87 ? 31.503 -12.374 -8.598 1.00 76.06 87 LEU A CA 1
ATOM 707 C C . LEU A 1 87 ? 31.454 -11.016 -7.870 1.00 76.06 87 LEU A C 1
ATOM 709 O O . LEU A 1 87 ? 30.578 -10.203 -8.159 1.00 76.06 87 LEU A O 1
ATOM 713 N N . PRO A 1 88 ? 32.381 -10.723 -6.938 1.00 66.25 88 PRO A N 1
ATOM 714 C CA . PRO A 1 88 ? 32.286 -9.563 -6.045 1.00 66.25 88 PRO A CA 1
ATOM 715 C C . PRO A 1 88 ? 32.254 -8.213 -6.777 1.00 66.25 88 PRO A C 1
ATOM 717 O O . PRO A 1 88 ? 31.514 -7.315 -6.381 1.00 66.25 88 PRO A O 1
ATOM 720 N N . ILE A 1 89 ? 33.020 -8.059 -7.862 1.00 71.94 89 ILE A N 1
ATOM 721 C CA . ILE A 1 89 ? 33.103 -6.798 -8.621 1.00 71.94 89 ILE A CA 1
ATOM 722 C C . ILE A 1 89 ? 31.848 -6.601 -9.481 1.00 71.94 89 ILE A C 1
ATOM 724 O O . ILE A 1 89 ? 31.205 -5.554 -9.424 1.00 71.94 89 ILE A O 1
ATOM 728 N N . ILE A 1 90 ? 31.467 -7.629 -10.245 1.00 71.88 90 ILE A N 1
ATOM 729 C CA . ILE A 1 90 ? 30.311 -7.585 -11.152 1.00 71.88 90 ILE A CA 1
ATOM 730 C C . ILE A 1 90 ? 29.007 -7.529 -10.347 1.00 71.88 90 ILE A C 1
ATOM 732 O O . ILE A 1 90 ? 28.125 -6.735 -10.658 1.00 71.88 90 ILE A O 1
ATOM 736 N N . GLY A 1 91 ? 28.903 -8.313 -9.273 1.00 62.75 91 GLY A N 1
ATOM 737 C CA . GLY A 1 91 ? 27.755 -8.327 -8.371 1.00 62.75 91 GLY A CA 1
ATOM 738 C C . GLY A 1 91 ? 27.556 -7.005 -7.648 1.00 62.75 91 GLY A C 1
ATOM 739 O O . GLY A 1 91 ? 26.438 -6.497 -7.608 1.00 62.75 91 GLY A O 1
ATOM 740 N N . SER A 1 92 ? 28.635 -6.385 -7.160 1.00 67.94 92 SER A N 1
ATOM 741 C CA . SER A 1 92 ? 28.565 -5.041 -6.575 1.00 67.94 92 SER A CA 1
ATOM 742 C C . SER A 1 92 ? 28.123 -3.993 -7.595 1.00 67.94 92 SER A C 1
ATOM 744 O O . SER A 1 92 ? 27.306 -3.141 -7.260 1.00 67.94 92 SER A O 1
ATOM 746 N N . PHE A 1 93 ? 28.595 -4.073 -8.842 1.00 71.06 93 PHE A N 1
ATOM 747 C CA . PHE A 1 93 ? 28.189 -3.154 -9.907 1.00 71.06 93 PHE A CA 1
ATOM 748 C C . PHE A 1 93 ? 26.724 -3.344 -10.326 1.00 71.06 93 PHE A C 1
ATOM 750 O O . PHE A 1 93 ? 25.995 -2.364 -10.433 1.00 71.06 93 PHE A O 1
ATOM 757 N N . ILE A 1 94 ? 26.254 -4.586 -10.485 1.00 66.12 94 ILE A N 1
ATOM 758 C CA . ILE A 1 94 ? 24.844 -4.895 -10.782 1.00 66.12 94 ILE A CA 1
ATOM 759 C C . ILE A 1 94 ? 23.936 -4.437 -9.637 1.00 66.12 94 ILE A C 1
ATOM 761 O O . ILE A 1 94 ? 22.914 -3.800 -9.884 1.00 66.12 94 ILE A O 1
ATOM 765 N N . ASN A 1 95 ? 24.313 -4.710 -8.385 1.00 63.53 95 ASN A N 1
ATOM 766 C CA . ASN A 1 95 ? 23.556 -4.256 -7.221 1.00 63.53 95 ASN A CA 1
ATOM 767 C C . ASN A 1 95 ? 23.572 -2.728 -7.109 1.00 63.53 95 ASN A C 1
ATOM 769 O O . ASN A 1 95 ? 22.549 -2.147 -6.769 1.00 63.53 95 ASN A O 1
ATOM 773 N N . LEU A 1 96 ? 24.689 -2.066 -7.434 1.00 65.00 96 LEU A N 1
ATOM 774 C CA . LEU A 1 96 ? 24.778 -0.607 -7.480 1.00 65.00 96 LEU A CA 1
ATOM 775 C C . LEU A 1 96 ? 23.886 -0.030 -8.581 1.00 65.00 96 LEU A C 1
ATOM 777 O O . LEU A 1 96 ? 23.156 0.913 -8.311 1.00 65.00 96 LEU A O 1
ATOM 781 N N . LEU A 1 97 ? 23.895 -0.606 -9.784 1.00 62.78 97 LEU A N 1
ATOM 782 C CA . LEU A 1 97 ? 23.013 -0.205 -10.880 1.00 62.78 97 LEU A CA 1
ATOM 783 C C . LEU A 1 97 ? 21.546 -0.403 -10.518 1.00 62.78 97 LEU A C 1
ATOM 785 O O . LEU A 1 97 ? 20.747 0.506 -10.707 1.00 62.78 97 LEU A O 1
ATOM 789 N N . ARG A 1 98 ? 21.175 -1.551 -9.947 1.00 61.84 98 ARG A N 1
ATOM 790 C CA . ARG A 1 98 ? 19.810 -1.773 -9.459 1.00 61.84 98 ARG A CA 1
ATOM 791 C C . ARG A 1 98 ? 19.455 -0.750 -8.377 1.00 61.84 98 ARG A C 1
ATOM 793 O O . ARG A 1 98 ? 18.372 -0.191 -8.448 1.00 61.84 98 ARG A O 1
ATOM 800 N N . LYS A 1 99 ? 20.415 -0.432 -7.488 1.00 60.03 99 LYS A N 1
ATOM 801 C CA . LYS A 1 99 ? 20.302 0.551 -6.396 1.00 60.03 99 LYS A CA 1
ATOM 802 C C . LYS A 1 99 ? 20.169 2.020 -6.854 1.00 60.03 99 LYS A C 1
ATOM 804 O O . LYS A 1 99 ? 19.674 2.864 -6.108 1.00 60.03 99 LYS A O 1
ATOM 809 N N . THR A 1 100 ? 20.694 2.374 -8.023 1.00 54.03 100 THR A N 1
ATOM 810 C CA . THR A 1 100 ? 20.760 3.776 -8.478 1.00 54.03 100 THR A CA 1
ATOM 811 C C . THR A 1 100 ? 19.866 4.068 -9.671 1.00 54.03 100 THR A C 1
ATOM 813 O O . THR A 1 100 ? 19.467 5.214 -9.858 1.00 54.03 100 THR A O 1
ATOM 816 N N . SER A 1 101 ? 19.540 3.056 -10.473 1.00 57.25 101 SER A N 1
ATOM 817 C CA . SER A 1 101 ? 18.825 3.251 -11.733 1.00 57.25 101 SER A CA 1
ATOM 818 C C . SER A 1 101 ? 17.307 3.318 -11.572 1.00 57.25 101 SER A C 1
ATOM 820 O O . SER A 1 101 ? 16.656 3.977 -12.378 1.00 57.25 101 SER A O 1
ATOM 822 N N . GLY A 1 102 ? 16.728 2.650 -10.562 1.00 56.00 102 GLY A N 1
ATOM 823 C CA . GLY A 1 102 ? 15.271 2.597 -10.369 1.00 56.00 102 GLY A CA 1
ATOM 824 C C . GLY A 1 102 ? 14.498 2.022 -11.568 1.00 56.00 102 GLY A C 1
ATOM 825 O O . GLY A 1 102 ? 13.302 2.282 -11.700 1.00 56.00 102 GLY A O 1
ATOM 826 N N . ILE A 1 103 ? 15.181 1.283 -12.457 1.00 55.59 103 ILE A N 1
ATOM 827 C CA . ILE A 1 103 ? 14.629 0.761 -13.722 1.00 55.59 103 ILE A CA 1
ATOM 828 C C . ILE A 1 103 ? 13.541 -0.286 -13.470 1.00 55.59 103 ILE A C 1
ATOM 830 O O . ILE A 1 103 ? 12.600 -0.377 -14.250 1.00 55.59 103 ILE A O 1
ATOM 834 N N . SER A 1 104 ? 13.644 -1.055 -12.384 1.00 59.19 104 SER A N 1
ATOM 835 C CA . SER A 1 104 ? 12.601 -2.001 -11.987 1.00 59.19 104 SER A CA 1
ATOM 836 C C . SER A 1 104 ? 11.447 -1.249 -11.315 1.00 59.19 104 SER A C 1
ATOM 838 O O . SER A 1 104 ? 11.682 -0.643 -10.267 1.00 59.19 104 SER A O 1
ATOM 840 N N . PRO A 1 105 ? 10.211 -1.294 -11.850 1.00 58.69 105 PRO A N 1
ATOM 841 C CA . PRO A 1 105 ? 9.029 -0.714 -11.201 1.00 58.69 105 PRO A CA 1
ATOM 842 C C . PRO A 1 105 ? 8.771 -1.280 -9.800 1.00 58.69 105 PRO A C 1
ATOM 844 O O . PRO A 1 105 ? 8.228 -0.585 -8.945 1.00 58.69 105 PRO A O 1
ATOM 847 N N . GLN A 1 106 ? 9.244 -2.506 -9.566 1.00 56.62 106 GLN A N 1
ATOM 848 C CA . GLN A 1 106 ? 9.079 -3.255 -8.323 1.00 56.62 106 GLN A CA 1
ATOM 849 C C . GLN A 1 106 ? 10.109 -2.908 -7.242 1.00 56.62 106 GLN A C 1
ATOM 851 O O . GLN A 1 106 ? 9.971 -3.323 -6.096 1.00 56.62 106 GLN A O 1
ATOM 856 N N . ASP A 1 107 ? 11.148 -2.138 -7.570 1.00 57.28 107 ASP A N 1
ATOM 857 C CA . ASP A 1 107 ? 12.152 -1.732 -6.586 1.00 57.28 107 ASP A CA 1
ATOM 858 C C . ASP A 1 107 ? 11.800 -0.360 -5.994 1.00 57.28 107 ASP A C 1
ATOM 860 O O . ASP A 1 107 ? 11.382 0.557 -6.701 1.00 57.28 107 ASP A O 1
ATOM 864 N N . LEU A 1 108 ? 12.034 -0.165 -4.690 1.00 56.56 108 LEU A N 1
ATOM 865 C CA . LEU A 1 108 ? 11.637 1.059 -3.971 1.00 56.56 108 LEU A CA 1
ATOM 866 C C . LEU A 1 108 ? 12.262 2.354 -4.517 1.00 56.56 108 LEU A C 1
ATOM 868 O O . LEU A 1 108 ? 11.743 3.440 -4.267 1.00 56.56 108 LEU A O 1
ATOM 872 N N . GLN A 1 109 ? 13.369 2.261 -5.255 1.00 54.75 109 GLN A N 1
ATOM 873 C CA . GLN A 1 109 ? 14.025 3.410 -5.896 1.00 54.75 109 GLN A CA 1
ATOM 874 C C . GLN A 1 109 ? 13.352 3.844 -7.196 1.00 54.75 109 GLN A C 1
ATOM 876 O O . GLN A 1 109 ? 13.708 4.886 -7.751 1.00 54.75 109 GLN A O 1
ATOM 881 N N . ASN A 1 110 ? 12.383 3.073 -7.691 1.00 73.00 110 ASN A N 1
ATOM 882 C CA . ASN A 1 110 ? 11.510 3.543 -8.743 1.00 73.00 110 ASN A CA 1
ATOM 883 C C . ASN A 1 110 ? 10.762 4.796 -8.267 1.00 73.00 110 ASN A C 1
ATOM 885 O O . ASN A 1 110 ? 10.253 4.853 -7.144 1.00 73.00 110 ASN A O 1
ATOM 889 N N . LYS A 1 111 ? 10.681 5.816 -9.128 1.00 74.50 111 LYS A N 1
ATOM 890 C CA . LYS A 1 111 ? 10.034 7.091 -8.785 1.00 74.50 111 LYS A CA 1
ATOM 891 C C . LYS A 1 111 ? 8.569 6.901 -8.383 1.00 74.50 111 LYS A C 1
ATOM 893 O O . LYS A 1 111 ? 8.139 7.520 -7.412 1.00 74.50 111 LYS A O 1
ATOM 898 N N . GLN A 1 112 ? 7.826 6.042 -9.083 1.00 81.31 112 GLN A N 1
ATOM 899 C CA . GLN A 1 112 ? 6.416 5.788 -8.782 1.00 81.31 112 GLN A CA 1
ATOM 900 C C . GLN A 1 112 ? 6.253 5.058 -7.454 1.00 81.31 112 GLN A C 1
ATOM 902 O O . GLN A 1 112 ? 5.432 5.472 -6.637 1.00 81.31 112 GLN A O 1
ATOM 907 N N . TYR A 1 113 ? 7.098 4.065 -7.176 1.00 84.19 113 TYR A N 1
ATOM 908 C CA . TYR A 1 113 ? 7.089 3.380 -5.885 1.00 84.19 113 TYR A CA 1
ATOM 909 C C . TYR A 1 113 ? 7.486 4.322 -4.737 1.00 84.19 113 TYR A C 1
ATOM 911 O O . TYR A 1 113 ? 6.814 4.390 -3.708 1.00 84.19 113 TYR A O 1
ATOM 919 N N . THR A 1 114 ? 8.509 5.159 -4.913 1.00 81.88 114 THR A N 1
ATOM 920 C CA . THR A 1 114 ? 8.861 6.165 -3.899 1.00 81.88 114 THR A CA 1
ATOM 921 C C . THR A 1 114 ? 7.688 7.110 -3.603 1.00 81.88 114 THR A C 1
ATOM 923 O O . THR A 1 114 ? 7.419 7.396 -2.433 1.00 81.88 114 THR A O 1
ATOM 926 N N . ILE A 1 115 ? 6.971 7.583 -4.631 1.00 88.06 115 ILE A N 1
ATOM 927 C CA . ILE A 1 115 ? 5.788 8.443 -4.464 1.00 88.06 115 ILE A CA 1
ATOM 928 C C . ILE A 1 115 ? 4.673 7.684 -3.738 1.00 88.06 115 ILE A C 1
ATOM 930 O O . ILE A 1 115 ? 4.171 8.189 -2.732 1.00 88.06 115 ILE A O 1
ATOM 934 N N . TYR A 1 116 ? 4.352 6.469 -4.192 1.00 91.62 116 TYR A N 1
ATOM 935 C CA . TYR A 1 116 ? 3.376 5.567 -3.577 1.00 91.62 116 TYR A CA 1
ATOM 936 C C . TYR A 1 116 ? 3.626 5.412 -2.079 1.00 91.62 116 TYR A C 1
ATOM 938 O O . TYR A 1 116 ? 2.810 5.804 -1.241 1.00 91.62 116 TYR A O 1
ATOM 946 N N . ALA A 1 117 ? 4.819 4.924 -1.735 1.00 90.12 117 ALA A N 1
ATOM 947 C CA . ALA A 1 117 ? 5.191 4.632 -0.367 1.00 90.12 117 ALA A CA 1
ATOM 948 C C . ALA A 1 117 ? 5.198 5.902 0.489 1.00 90.12 117 ALA A C 1
ATOM 950 O O . ALA A 1 117 ? 4.714 5.893 1.619 1.00 90.12 117 ALA A O 1
ATOM 951 N N . LYS A 1 118 ? 5.734 7.019 -0.023 1.00 88.31 118 LYS A N 1
ATOM 952 C CA . LYS A 1 118 ? 5.785 8.284 0.721 1.00 88.31 118 LYS A CA 1
ATOM 953 C C . LYS A 1 118 ? 4.389 8.826 1.014 1.00 88.31 118 LYS A C 1
ATOM 955 O O . LYS A 1 118 ? 4.152 9.259 2.138 1.00 88.31 118 LYS A O 1
ATOM 960 N N . ARG A 1 119 ? 3.478 8.799 0.040 1.00 94.06 119 AR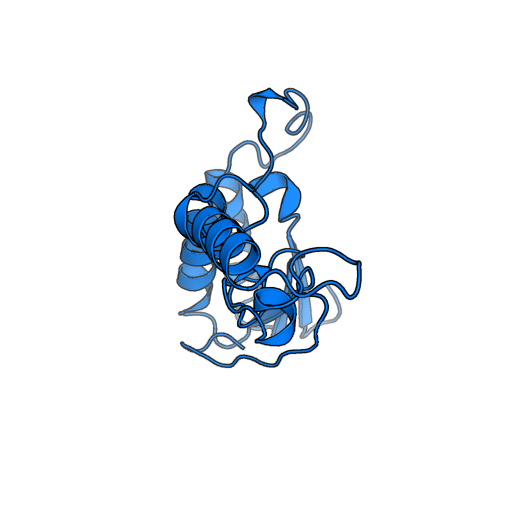G A N 1
ATOM 961 C CA . ARG A 1 119 ? 2.123 9.332 0.212 1.00 94.06 119 ARG A CA 1
ATOM 962 C C . ARG A 1 119 ? 1.285 8.493 1.163 1.00 94.06 119 ARG A C 1
ATOM 964 O O . ARG A 1 119 ? 0.703 9.074 2.074 1.00 94.06 119 ARG A O 1
ATOM 971 N N . ILE A 1 120 ? 1.311 7.161 1.049 1.00 94.38 120 ILE A N 1
ATOM 972 C CA . ILE A 1 120 ? 0.623 6.304 2.027 1.00 94.38 120 ILE A CA 1
ATOM 973 C C . ILE A 1 120 ? 1.195 6.540 3.425 1.00 94.38 120 ILE A C 1
ATOM 975 O O . ILE A 1 120 ? 0.435 6.775 4.357 1.00 94.38 120 ILE A O 1
ATOM 979 N N . LYS A 1 121 ? 2.525 6.581 3.589 1.00 90.94 121 LYS A N 1
ATOM 980 C CA . LYS A 1 121 ? 3.128 6.888 4.898 1.00 90.94 121 LYS A CA 1
ATOM 981 C C . LYS A 1 121 ? 2.647 8.223 5.463 1.00 90.94 121 LYS A C 1
ATOM 983 O O . LYS A 1 121 ? 2.366 8.301 6.653 1.00 90.94 121 LYS A O 1
ATOM 988 N N . THR A 1 122 ? 2.519 9.257 4.632 1.00 91.69 122 THR A N 1
ATOM 989 C CA . THR A 1 122 ? 1.968 10.549 5.061 1.00 91.69 122 THR A CA 1
ATOM 990 C C . THR A 1 122 ? 0.526 10.425 5.553 1.00 91.69 122 THR A C 1
ATOM 992 O O . THR A 1 122 ? 0.238 10.942 6.629 1.00 91.69 122 THR A O 1
ATOM 995 N N . LEU A 1 123 ? -0.346 9.708 4.833 1.00 93.69 123 LEU A N 1
ATOM 996 C CA . LEU A 1 123 ? -1.732 9.461 5.263 1.00 93.69 123 LEU A CA 1
ATOM 997 C C . LEU A 1 123 ? -1.796 8.715 6.606 1.00 93.69 123 LEU A C 1
ATOM 999 O O . LEU A 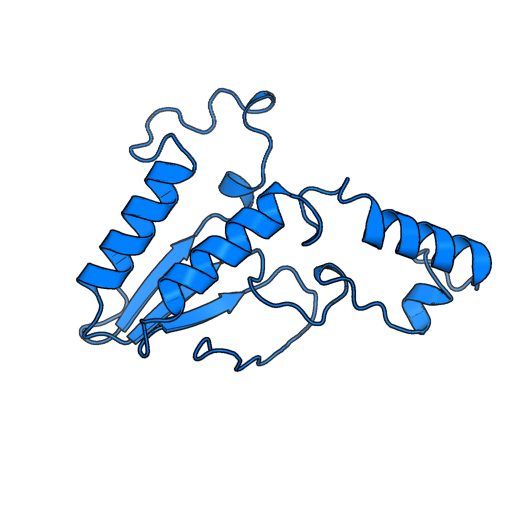1 123 ? -2.647 8.999 7.445 1.00 93.69 123 LEU A O 1
ATOM 1003 N N . LEU A 1 124 ? -0.863 7.789 6.840 1.00 92.81 124 LEU A N 1
ATOM 1004 C CA . LEU A 1 124 ? -0.834 6.975 8.055 1.00 92.81 124 LEU A CA 1
ATOM 1005 C C . LEU A 1 124 ? -0.257 7.692 9.285 1.00 92.81 124 LEU A C 1
ATOM 1007 O O . LEU A 1 124 ? -0.551 7.281 10.402 1.00 92.81 124 LEU A O 1
ATOM 1011 N N . ARG A 1 125 ? 0.520 8.774 9.133 1.00 86.62 125 ARG A N 1
ATOM 1012 C CA . ARG A 1 125 ? 1.179 9.461 10.271 1.00 86.62 125 ARG A CA 1
ATOM 1013 C C . ARG A 1 125 ? 0.216 9.929 11.369 1.00 86.62 125 ARG A C 1
ATOM 1015 O O . ARG A 1 125 ? 0.615 9.992 12.531 1.00 86.62 125 ARG A O 1
ATOM 1022 N N . GLY A 1 126 ? -1.021 10.278 11.012 1.00 80.75 126 GLY A N 1
ATOM 1023 C CA . GLY A 1 126 ? -2.065 10.689 11.959 1.00 80.75 126 GLY A CA 1
ATOM 1024 C C . GLY A 1 126 ? -2.897 9.535 12.531 1.00 80.75 126 GLY A C 1
ATOM 1025 O O . GLY A 1 126 ? -3.624 9.734 13.502 1.00 80.75 126 GLY A O 1
ATOM 1026 N N . GLN A 1 127 ? -2.781 8.335 11.962 1.00 87.50 127 GLN A N 1
ATOM 1027 C CA . GLN A 1 127 ? -3.654 7.197 12.238 1.00 87.50 127 GLN A CA 1
ATOM 1028 C C . GLN A 1 127 ? -2.968 6.226 13.208 1.00 87.50 127 GLN A C 1
ATOM 1030 O O . GLN A 1 127 ? -2.083 5.463 12.831 1.00 87.50 127 GLN A O 1
ATOM 1035 N N . LYS A 1 128 ? -3.366 6.233 14.485 1.00 87.94 128 LYS A N 1
ATOM 1036 C CA . LYS A 1 128 ? -2.756 5.368 15.524 1.00 87.94 128 LYS A CA 1
ATOM 1037 C C . LYS A 1 128 ? -3.324 3.945 15.559 1.00 87.94 128 LYS A C 1
ATOM 1039 O O . LYS A 1 128 ? -2.814 3.092 16.282 1.00 87.94 128 LYS A O 1
ATOM 1044 N N . ASN A 1 129 ? -4.401 3.719 14.821 1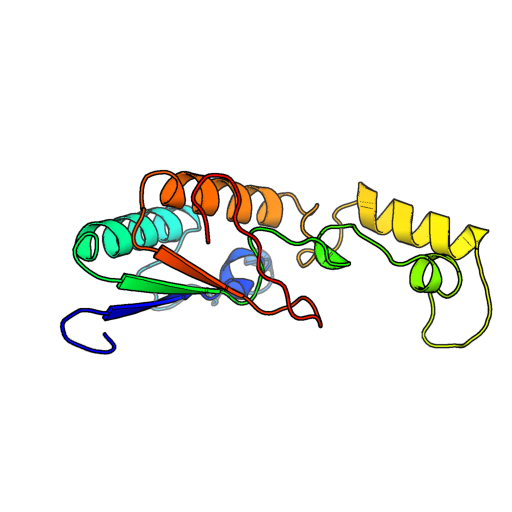.00 93.56 129 ASN A N 1
ATOM 1045 C CA . ASN A 1 129 ? -5.228 2.517 14.808 1.00 93.56 129 ASN A CA 1
ATOM 1046 C C . ASN A 1 129 ? -4.972 1.618 13.583 1.00 93.56 129 ASN A C 1
ATOM 1048 O O . ASN A 1 129 ? -5.695 0.639 13.401 1.00 93.56 129 ASN A O 1
ATOM 1052 N N . VAL A 1 130 ? -3.971 1.936 12.752 1.00 94.62 130 VAL A N 1
ATOM 1053 C CA . VAL A 1 130 ? -3.651 1.195 11.523 1.00 94.62 130 VAL A CA 1
ATOM 1054 C C . VAL A 1 130 ? -2.437 0.289 11.735 1.00 94.62 130 VAL A C 1
ATOM 1056 O O . VAL A 1 130 ? -1.418 0.721 12.271 1.00 94.62 130 VAL A O 1
ATOM 1059 N N . ILE A 1 131 ? -2.550 -0.956 11.280 1.00 93.12 131 ILE A N 1
ATOM 1060 C CA . ILE A 1 131 ? -1.472 -1.944 11.181 1.00 93.12 131 ILE A CA 1
ATOM 1061 C C . ILE A 1 131 ? -1.271 -2.242 9.699 1.00 93.12 131 ILE A C 1
ATOM 1063 O O . ILE A 1 131 ? -2.230 -2.617 9.019 1.00 93.12 131 ILE A O 1
ATOM 1067 N N . VAL A 1 132 ? -0.050 -2.085 9.193 1.00 93.00 132 VAL A N 1
ATOM 1068 C CA . VAL A 1 132 ? 0.266 -2.393 7.795 1.00 93.00 132 VAL A CA 1
ATOM 1069 C C . VAL A 1 132 ? 0.833 -3.802 7.703 1.00 93.00 132 VAL A C 1
ATOM 1071 O O . VAL A 1 132 ? 1.808 -4.138 8.367 1.00 93.00 132 VAL A O 1
ATOM 1074 N N . VAL A 1 133 ? 0.243 -4.634 6.849 1.00 92.31 133 VAL A N 1
ATOM 1075 C CA . VAL A 1 133 ? 0.778 -5.962 6.530 1.00 92.31 133 VAL A CA 1
ATOM 1076 C C . VAL A 1 133 ? 1.202 -5.990 5.072 1.00 92.31 133 VAL A C 1
ATOM 1078 O O . VAL A 1 133 ? 0.472 -5.525 4.191 1.00 92.31 133 VAL A O 1
ATOM 1081 N N . SER A 1 134 ? 2.407 -6.494 4.814 1.00 88.88 134 SER A N 1
ATOM 1082 C CA . SER A 1 134 ? 2.965 -6.531 3.465 1.00 88.88 134 SER A CA 1
ATOM 1083 C C . SER A 1 134 ? 3.691 -7.820 3.137 1.00 88.88 134 SER A C 1
ATOM 1085 O O . SER A 1 134 ? 4.130 -8.538 4.033 1.00 88.88 134 SER A O 1
ATOM 1087 N N . GLY A 1 135 ? 3.780 -8.102 1.838 1.00 79.69 135 GLY A N 1
ATOM 1088 C CA . GLY A 1 135 ? 4.545 -9.209 1.278 1.00 79.69 135 GLY A CA 1
ATOM 1089 C C . GLY A 1 135 ? 5.743 -8.702 0.478 1.00 79.69 135 GLY A C 1
ATOM 1090 O O . GLY A 1 135 ? 6.398 -7.738 0.871 1.00 79.69 135 GLY A O 1
ATOM 1091 N N . HIS A 1 136 ? 6.001 -9.351 -0.658 1.00 75.69 136 HIS A N 1
ATOM 1092 C CA . HIS A 1 136 ? 7.033 -9.016 -1.646 1.00 75.69 136 HIS A CA 1
ATOM 1093 C C . HIS A 1 136 ? 8.484 -9.283 -1.216 1.00 75.69 136 HIS A C 1
ATOM 1095 O O . HIS A 1 136 ? 9.202 -10.009 -1.901 1.00 75.69 136 HIS A O 1
ATOM 1101 N N . ASP A 1 137 ? 8.923 -8.786 -0.059 1.00 58.81 137 ASP A N 1
ATOM 1102 C CA . ASP A 1 137 ? 10.200 -9.229 0.498 1.00 58.81 137 ASP A CA 1
ATOM 1103 C C . ASP A 1 137 ? 10.059 -10.683 0.975 1.00 58.81 137 ASP A C 1
ATOM 1105 O O . ASP A 1 137 ? 9.209 -10.998 1.805 1.00 58.81 137 ASP A O 1
ATOM 1109 N N . HIS A 1 138 ? 10.903 -11.590 0.472 1.00 64.31 138 HIS A N 1
ATOM 1110 C CA . HIS A 1 138 ? 10.950 -12.996 0.905 1.00 64.31 138 HIS A CA 1
ATOM 1111 C C . HIS A 1 138 ? 11.585 -13.143 2.305 1.00 64.31 138 HIS A C 1
ATOM 1113 O O . HIS A 1 138 ? 12.556 -13.877 2.496 1.00 64.31 138 HIS A O 1
ATOM 1119 N N . ASN A 1 139 ? 11.092 -12.388 3.287 1.00 59.38 139 ASN A N 1
ATOM 1120 C CA . ASN A 1 139 ? 11.505 -12.428 4.683 1.00 59.38 139 ASN A CA 1
ATOM 1121 C C . ASN A 1 139 ? 10.341 -12.026 5.614 1.00 59.38 139 ASN A C 1
ATOM 1123 O O . ASN A 1 139 ? 9.297 -11.562 5.168 1.00 59.38 139 ASN A O 1
ATOM 1127 N N . LEU A 1 140 ? 10.526 -12.220 6.923 1.00 68.00 140 LEU A N 1
ATOM 1128 C CA . LEU A 1 140 ? 9.584 -11.773 7.950 1.00 68.00 140 LEU A CA 1
ATOM 1129 C C . LEU A 1 140 ? 10.215 -10.622 8.737 1.00 68.00 140 LEU A C 1
ATOM 1131 O O . LEU A 1 140 ? 11.303 -10.773 9.294 1.00 68.00 140 LEU A O 1
ATOM 1135 N N . GLN A 1 141 ? 9.539 -9.475 8.779 1.00 70.44 141 GLN A N 1
ATOM 1136 C CA . GLN A 1 141 ? 10.013 -8.270 9.458 1.00 70.44 141 GLN A CA 1
ATOM 1137 C C . GLN A 1 141 ? 8.888 -7.651 10.293 1.00 70.44 141 GLN A C 1
ATOM 1139 O O . GLN A 1 141 ? 7.734 -7.638 9.875 1.00 70.44 141 GLN A O 1
ATOM 1144 N N . TYR A 1 142 ? 9.244 -7.088 11.449 1.00 76.62 142 TYR A N 1
ATOM 1145 C CA . TYR A 1 142 ? 8.401 -6.151 12.191 1.00 76.62 142 TYR A CA 1
ATOM 1146 C C . TYR A 1 142 ? 9.115 -4.802 12.235 1.00 76.62 142 TYR A C 1
ATOM 1148 O O . TYR A 1 142 ? 10.252 -4.712 12.708 1.00 76.62 142 TYR A O 1
ATOM 1156 N N . VAL A 1 143 ? 8.472 -3.758 11.712 1.00 73.31 143 VAL A N 1
ATOM 1157 C CA . VAL A 1 143 ? 9.068 -2.427 11.583 1.00 73.31 143 VAL A CA 1
ATOM 1158 C C . VAL A 1 143 ? 8.134 -1.403 12.209 1.00 73.31 143 VAL A C 1
ATOM 1160 O O . VAL A 1 143 ? 7.102 -1.077 11.647 1.00 73.31 143 VAL A O 1
ATOM 1163 N N . SER A 1 144 ? 8.540 -0.844 13.349 1.00 73.25 144 SER A N 1
ATOM 1164 C CA . SER A 1 144 ? 7.832 0.262 14.000 1.00 73.25 144 SER A CA 1
ATOM 1165 C C . SER A 1 144 ? 8.650 1.545 13.862 1.00 73.25 144 SER A C 1
ATOM 1167 O O . SER A 1 144 ? 9.659 1.713 14.552 1.00 73.25 144 SER A O 1
ATOM 1169 N N . ARG A 1 145 ? 8.239 2.455 12.971 1.00 68.12 145 ARG A N 1
ATOM 1170 C CA . ARG A 1 145 ? 8.869 3.778 12.774 1.00 68.12 145 ARG A CA 1
ATOM 1171 C C . ARG A 1 145 ? 7.816 4.828 12.427 1.00 68.12 145 ARG A C 1
ATOM 1173 O O . ARG A 1 145 ? 6.868 4.539 11.715 1.00 68.12 145 ARG A O 1
ATOM 1180 N N . GLU A 1 146 ? 8.001 6.057 12.912 1.00 61.88 146 GLU A N 1
ATOM 1181 C CA . GLU A 1 146 ? 7.100 7.195 12.631 1.00 61.88 146 GLU A CA 1
ATOM 1182 C C . GLU A 1 146 ? 5.610 6.937 12.960 1.00 61.88 146 GLU A C 1
ATOM 1184 O O . GLU A 1 146 ? 4.729 7.445 12.276 1.00 61.88 146 GLU A O 1
ATOM 1189 N N . ASN A 1 147 ? 5.325 6.160 14.014 1.00 65.69 147 ASN A N 1
ATOM 1190 C CA . ASN A 1 147 ? 3.979 5.701 14.413 1.00 65.69 147 ASN A CA 1
ATOM 1191 C C . ASN A 1 147 ? 3.278 4.749 13.430 1.00 65.69 147 ASN A C 1
ATOM 1193 O O . ASN A 1 147 ? 2.128 4.390 13.665 1.00 65.69 147 ASN A O 1
ATOM 1197 N N . ILE A 1 148 ? 3.975 4.291 12.392 1.00 68.62 148 ILE A N 1
ATOM 1198 C CA . ILE A 1 148 ? 3.524 3.210 11.516 1.00 68.62 148 ILE A CA 1
ATOM 1199 C C . ILE A 1 148 ? 4.023 1.895 12.116 1.00 68.62 148 ILE A C 1
ATOM 1201 O O . ILE A 1 148 ? 5.211 1.783 12.448 1.00 68.62 148 ILE A O 1
ATOM 1205 N N . LYS A 1 149 ? 3.100 0.947 12.294 1.00 66.62 149 LYS A N 1
ATOM 1206 C CA . LYS A 1 149 ? 3.345 -0.405 12.805 1.00 66.62 149 LYS A CA 1
ATOM 1207 C C . LYS A 1 149 ? 3.001 -1.450 11.758 1.00 66.62 149 LYS A C 1
ATOM 1209 O O . LYS A 1 149 ? 2.028 -1.216 11.002 1.00 66.62 149 LYS A O 1
#